Protein AF-A0A817LGN4-F1 (afdb_monomer)

Foldseek 3Di:
DCCLQPVPDQDPAAAEAEDQPDPDAWAEDQRYIYGYPVNCVVQVQVPLVVQLRSVLSSLVFPDCPPVQLNQLLSLLSSAVPVPRCVVRVHDQDQDDPVDDCSPHHSRVVLLVVVCCVQQPCLSSVSSVCRRVVNDDQCSCCVRPVHDTPVVSVVVCNVPVDD

Sequence (162 aa):
MCDRFSPNSCQRSVQSTIDPGYSGVAYTSGRIIVISAKWLRDNPQDTVVITHECMHVVQSYPRYDPSWLVEGIADYARWKYGINNPAVGWWLPNFDSSQHYTDSYRVTARFLAWCEKFYPKIVNQLNAVMRNNLYSANFWKQFASGKSVNQLWTEYSRNPKL

pLDDT: mean 94.33, std 5.12, range [71.94, 98.81]

Radius of gyration: 15.94 Å; Cα contacts (8 Å, |Δi|>4): 246; chains: 1; bounding box: 38×36×38 Å

Solvent-accessible surface area (backbone atoms only — not comparable to full-atom values): 9072 Å² total; per-residue (Å²): 107,41,75,75,62,25,67,91,74,38,69,89,66,76,48,79,44,76,34,79,84,45,87,62,60,64,50,60,57,74,50,38,33,42,34,14,44,57,42,44,69,78,39,74,67,57,67,40,57,54,39,26,38,52,35,49,34,41,52,63,45,85,57,83,67,63,49,27,56,58,38,7,52,17,34,34,42,21,70,74,67,30,88,50,34,74,85,55,74,55,73,65,66,78,91,53,91,90,62,50,70,69,71,14,34,45,56,14,10,41,53,49,54,42,44,31,73,81,34,73,59,47,65,48,50,51,53,46,30,38,41,69,74,64,67,51,78,62,53,35,21,74,69,51,86,66,35,42,63,69,55,49,50,56,49,35,73,76,55,72,72,117

Nearest PDB structures (foldseek):
  4fca-assembly1_A  TM=3.223E-01  e=6.593E-02  Bacillus anthracis str. Ames
  8exr-assembly1_A  TM=3.187E-01  e=9.194E-01  Staphylococcus aureus
  8exq-assembly1_B  TM=3.511E-01  e=2.213E+00  Staphylococcus aureus
  8ext-assembly1_A  TM=3.372E-01  e=2.966E+00  Staphylococcus aureus

Mean predicted aligned error: 3.32 Å

Structure (mmCIF, N/CA/C/O backbone):
data_AF-A0A817LGN4-F1
#
_entry.id   AF-A0A817LGN4-F1
#
loop_
_atom_site.group_PDB
_atom_site.id
_atom_site.type_symbol
_atom_site.label_atom_id
_atom_site.label_alt_id
_atom_site.label_comp_id
_atom_site.label_asym_id
_atom_site.label_entity_id
_atom_site.label_seq_id
_atom_site.pdbx_PDB_ins_code
_atom_site.Cartn_x
_atom_site.Cartn_y
_atom_site.Cartn_z
_atom_site.occupancy
_atom_site.B_iso_or_equiv
_atom_site.auth_seq_id
_atom_site.auth_comp_id
_atom_site.auth_asym_id
_atom_site.auth_atom_id
_atom_site.pdbx_PDB_model_num
ATOM 1 N N . MET A 1 1 ? -4.942 6.900 -10.036 1.00 92.38 1 MET A N 1
ATOM 2 C CA . MET A 1 1 ? -4.291 6.932 -8.701 1.00 92.38 1 MET A CA 1
ATOM 3 C C . MET A 1 1 ? -4.083 8.355 -8.188 1.00 92.38 1 MET A C 1
ATOM 5 O O . MET A 1 1 ? -4.583 8.636 -7.104 1.00 92.38 1 MET A O 1
ATOM 9 N N . CYS A 1 2 ? -3.433 9.250 -8.948 1.00 92.62 2 CYS A N 1
ATOM 10 C CA . CYS A 1 2 ? -3.239 10.657 -8.556 1.00 92.62 2 CYS A CA 1
ATOM 11 C C . CYS A 1 2 ? -4.522 11.337 -8.056 1.00 92.62 2 CYS A C 1
ATOM 13 O O . CYS A 1 2 ? -4.529 11.844 -6.941 1.00 92.62 2 CYS A O 1
ATOM 15 N N . ASP A 1 3 ? -5.624 11.263 -8.808 1.00 93.50 3 ASP A N 1
ATOM 16 C CA . ASP A 1 3 ? -6.867 11.965 -8.441 1.00 93.50 3 ASP A CA 1
ATOM 17 C C . ASP A 1 3 ? -7.462 11.487 -7.104 1.00 93.50 3 ASP A C 1
ATOM 19 O O . ASP A 1 3 ? -8.110 12.250 -6.397 1.00 93.50 3 ASP A O 1
ATOM 23 N N . ARG A 1 4 ? -7.204 10.231 -6.712 1.00 95.31 4 ARG A N 1
ATOM 24 C CA . ARG A 1 4 ? -7.671 9.676 -5.433 1.00 95.31 4 ARG A CA 1
ATOM 25 C C . ARG A 1 4 ? -6.745 10.032 -4.272 1.00 95.31 4 ARG A C 1
ATOM 27 O O . ARG A 1 4 ? -7.220 10.345 -3.183 1.00 95.31 4 ARG A O 1
ATOM 34 N N . PHE A 1 5 ? -5.440 9.866 -4.465 1.00 95.62 5 PHE A N 1
ATOM 35 C CA . PHE A 1 5 ? -4.475 9.859 -3.363 1.00 95.62 5 PHE A CA 1
ATOM 36 C C . PHE A 1 5 ? -3.685 11.156 -3.223 1.00 95.62 5 PHE A C 1
ATOM 38 O O . PHE A 1 5 ? -3.153 11.407 -2.146 1.00 95.62 5 PHE A O 1
ATOM 45 N N . SER A 1 6 ? -3.585 11.959 -4.278 1.00 91.50 6 SER A N 1
ATOM 46 C CA . SER A 1 6 ? -2.828 13.210 -4.269 1.00 91.50 6 SER A CA 1
ATOM 47 C C . SER A 1 6 ? -3.335 14.191 -5.345 1.00 91.50 6 SER A C 1
ATOM 49 O O . SER A 1 6 ? -2.571 14.603 -6.217 1.00 91.50 6 SER A O 1
ATOM 51 N N . PRO A 1 7 ? -4.632 14.564 -5.351 1.00 88.31 7 PRO A N 1
ATOM 52 C CA . PRO A 1 7 ? -5.246 15.283 -6.476 1.00 88.31 7 PRO A CA 1
ATOM 53 C C . PRO A 1 7 ? -4.556 16.610 -6.829 1.00 88.31 7 PRO A C 1
ATOM 55 O O . PRO A 1 7 ? -4.483 16.957 -8.006 1.00 88.31 7 PRO A O 1
ATOM 58 N N . ASN A 1 8 ? -3.999 17.304 -5.829 1.00 86.38 8 ASN A N 1
ATOM 59 C CA . ASN A 1 8 ? -3.439 18.652 -5.979 1.00 86.38 8 ASN A CA 1
ATOM 60 C C . ASN A 1 8 ? -1.903 18.697 -6.035 1.00 86.38 8 ASN A C 1
ATOM 62 O O . ASN A 1 8 ? -1.341 19.763 -6.263 1.00 86.38 8 ASN A O 1
ATOM 66 N N . SER A 1 9 ? -1.211 17.580 -5.792 1.00 84.56 9 SER A N 1
ATOM 67 C CA . SER A 1 9 ? 0.258 17.564 -5.680 1.00 84.56 9 SER A CA 1
ATOM 68 C C . SER A 1 9 ? 0.929 16.333 -6.297 1.00 84.56 9 SER A C 1
ATOM 70 O O . SER A 1 9 ? 2.145 16.183 -6.198 1.00 84.56 9 SER A O 1
ATOM 72 N N . CYS A 1 10 ? 0.171 15.451 -6.959 1.00 88.44 10 CYS A N 1
ATOM 73 C CA . CYS A 1 10 ? 0.741 14.305 -7.665 1.00 88.44 10 CYS A CA 1
ATOM 74 C C . CYS A 1 10 ? 1.632 14.744 -8.833 1.00 88.44 10 CYS A C 1
ATOM 76 O O . CYS A 1 10 ? 1.204 15.523 -9.689 1.00 88.44 10 CYS A O 1
ATOM 78 N N . GLN A 1 11 ? 2.824 14.158 -8.937 1.00 84.38 11 GLN A N 1
ATOM 79 C CA . GLN A 1 11 ? 3.627 14.228 -10.155 1.00 84.38 11 GLN A CA 1
ATOM 80 C C . GLN A 1 11 ? 2.900 13.463 -11.272 1.00 84.38 11 GLN A C 1
ATOM 82 O O . GLN A 1 11 ? 2.644 12.268 -11.145 1.00 84.38 11 GLN A O 1
ATOM 87 N N . ARG A 1 12 ? 2.549 14.150 -12.366 1.00 84.75 12 ARG A N 1
ATOM 88 C CA . ARG A 1 12 ? 1.857 13.538 -13.520 1.00 84.75 12 ARG A CA 1
ATOM 89 C C . ARG A 1 12 ? 2.807 13.068 -14.625 1.00 84.75 12 ARG A C 1
ATOM 91 O O . ARG A 1 12 ? 2.362 12.459 -15.590 1.00 84.75 12 ARG A O 1
ATOM 98 N N . SER A 1 13 ? 4.103 13.324 -14.468 1.00 89.44 13 SER A N 1
ATOM 99 C CA . SER A 1 13 ? 5.162 12.803 -15.330 1.00 89.44 13 SER A CA 1
ATOM 100 C C . SER A 1 13 ? 5.944 11.719 -14.595 1.00 89.44 13 SER A C 1
ATOM 102 O O . SER A 1 13 ? 6.434 11.965 -13.491 1.00 89.44 13 SER A O 1
ATOM 104 N N . VAL A 1 14 ? 6.113 10.567 -15.235 1.00 91.69 14 VAL A N 1
ATOM 105 C CA . VAL A 1 14 ? 6.925 9.452 -14.742 1.00 91.69 14 VAL A CA 1
ATOM 106 C C . VAL A 1 14 ? 7.953 9.115 -15.811 1.00 91.69 14 VAL A C 1
ATOM 108 O O . VAL A 1 14 ? 7.612 9.036 -16.990 1.00 91.69 14 VAL A O 1
ATOM 111 N N . GLN A 1 15 ? 9.202 8.916 -15.402 1.00 93.94 15 GLN A N 1
ATOM 112 C CA . GLN A 1 15 ? 10.231 8.339 -16.258 1.00 93.94 15 GLN A CA 1
ATOM 113 C C . GLN A 1 15 ? 10.440 6.893 -15.828 1.00 93.94 15 GLN A C 1
ATOM 115 O O . GLN A 1 15 ? 10.583 6.627 -14.639 1.00 93.94 15 GLN A O 1
ATOM 120 N N . SER A 1 16 ? 10.466 5.967 -16.782 1.00 91.81 16 SER A N 1
ATOM 121 C CA . SER A 1 16 ? 10.831 4.577 -16.515 1.00 91.81 16 SER A CA 1
ATOM 122 C C . SER A 1 16 ? 12.135 4.235 -17.225 1.00 91.81 16 SER A C 1
ATOM 124 O O . SER A 1 16 ? 12.348 4.643 -18.367 1.00 91.81 16 SER A O 1
ATOM 126 N N . THR A 1 17 ? 13.005 3.506 -16.535 1.00 94.19 17 THR A N 1
ATOM 127 C CA . THR A 1 17 ? 14.291 3.035 -17.050 1.00 94.19 17 THR A CA 1
ATOM 128 C C . THR A 1 17 ? 14.384 1.532 -16.831 1.00 94.19 17 THR A C 1
ATOM 130 O O . THR A 1 17 ? 14.108 1.043 -15.737 1.00 94.19 17 THR A O 1
ATOM 133 N N . ILE A 1 18 ? 14.795 0.797 -17.863 1.00 93.88 18 ILE A N 1
ATOM 134 C CA . ILE A 1 18 ? 15.137 -0.622 -17.744 1.00 93.88 18 ILE A CA 1
ATOM 135 C C . ILE A 1 18 ? 16.639 -0.710 -17.485 1.00 93.88 18 ILE A C 1
ATOM 137 O O . ILE A 1 18 ? 17.433 -0.307 -18.334 1.00 93.88 18 ILE A O 1
ATOM 141 N N . ASP A 1 19 ? 17.020 -1.222 -16.319 1.00 95.19 19 ASP A N 1
ATOM 142 C CA . ASP A 1 19 ? 18.416 -1.317 -15.895 1.00 95.19 19 ASP A CA 1
ATOM 143 C C . ASP A 1 19 ? 18.911 -2.775 -15.995 1.00 95.19 19 ASP A C 1
ATOM 145 O O . ASP A 1 19 ? 18.367 -3.663 -15.325 1.00 95.19 19 ASP A O 1
ATOM 149 N N . PRO A 1 20 ? 19.919 -3.067 -16.841 1.00 94.69 20 PRO A N 1
ATOM 150 C CA . PRO A 1 20 ? 20.494 -4.403 -16.962 1.00 94.69 20 PRO A CA 1
ATOM 151 C C . PRO A 1 20 ? 21.384 -4.814 -15.781 1.00 94.69 20 PRO A C 1
ATOM 153 O O . PRO A 1 20 ? 21.601 -6.013 -15.603 1.00 94.69 20 PRO A O 1
ATOM 156 N N . GLY A 1 21 ? 21.898 -3.861 -14.997 1.00 95.00 21 GLY A N 1
ATOM 157 C CA . GLY A 1 21 ? 22.748 -4.097 -13.829 1.00 95.00 21 GLY A CA 1
ATOM 158 C C . GLY A 1 21 ? 21.979 -4.226 -12.511 1.00 95.00 21 GLY A C 1
ATOM 159 O O . GLY A 1 21 ? 22.540 -4.699 -11.523 1.00 95.00 21 GLY A O 1
ATOM 160 N N . TYR A 1 22 ? 20.698 -3.847 -12.481 1.00 94.69 22 TYR A N 1
ATOM 161 C CA . TYR A 1 22 ? 19.873 -3.943 -11.278 1.00 94.69 22 TYR A CA 1
ATOM 162 C C . TYR A 1 22 ? 19.386 -5.378 -11.015 1.00 94.69 22 TYR A C 1
ATOM 164 O O . TYR A 1 22 ? 18.740 -6.009 -11.858 1.00 94.69 22 TYR A O 1
ATOM 172 N N . SER A 1 23 ? 19.674 -5.889 -9.815 1.00 92.00 23 SER A N 1
ATOM 173 C CA . SER A 1 23 ? 19.395 -7.273 -9.403 1.00 92.00 23 SER A CA 1
ATOM 174 C C . SER A 1 23 ? 18.081 -7.470 -8.638 1.00 92.00 23 SER A C 1
ATOM 176 O O . SER A 1 23 ? 17.698 -8.614 -8.398 1.00 92.00 23 SER A O 1
ATOM 178 N N . GLY A 1 24 ? 17.397 -6.387 -8.252 1.00 91.81 24 GLY A N 1
ATOM 179 C CA . GLY A 1 24 ? 16.070 -6.449 -7.636 1.00 91.81 24 GLY A CA 1
ATOM 180 C C . GLY A 1 24 ? 14.948 -6.616 -8.664 1.00 91.81 24 GLY A C 1
ATOM 181 O O . GLY A 1 24 ? 15.176 -7.017 -9.803 1.00 91.81 24 GLY A O 1
ATOM 182 N N . VAL A 1 25 ? 13.720 -6.288 -8.261 1.00 92.94 25 VAL A N 1
ATOM 183 C CA . VAL A 1 25 ? 12.545 -6.333 -9.146 1.00 92.94 25 VAL A CA 1
ATOM 184 C C . VAL A 1 25 ? 12.375 -4.986 -9.851 1.00 92.94 25 VAL A C 1
ATOM 186 O O . VAL A 1 25 ? 12.584 -4.862 -11.060 1.00 92.94 25 VAL A O 1
ATOM 189 N N . ALA A 1 26 ? 12.039 -3.966 -9.068 1.00 94.94 26 ALA A N 1
ATOM 190 C CA . ALA A 1 26 ? 11.943 -2.574 -9.464 1.00 94.94 26 ALA A CA 1
ATOM 191 C C . ALA A 1 26 ? 12.115 -1.690 -8.218 1.00 94.94 26 ALA A C 1
ATOM 193 O O . ALA A 1 26 ? 12.084 -2.194 -7.094 1.00 94.94 26 ALA A O 1
ATOM 194 N N . TYR A 1 27 ? 12.346 -0.396 -8.422 1.00 95.19 27 TYR A N 1
ATOM 195 C CA . TYR A 1 27 ? 12.265 0.604 -7.363 1.00 95.19 27 TYR A CA 1
ATOM 196 C C . TYR A 1 27 ? 11.898 1.976 -7.926 1.00 95.19 27 TYR A C 1
ATOM 198 O O . TYR A 1 27 ? 12.100 2.265 -9.110 1.00 95.19 27 TYR A O 1
ATOM 206 N N . THR A 1 28 ? 11.436 2.856 -7.042 1.00 96.00 28 THR A N 1
ATOM 207 C CA . THR A 1 28 ? 11.095 4.240 -7.369 1.00 96.00 28 THR A CA 1
ATOM 208 C C . THR A 1 28 ? 11.981 5.218 -6.609 1.00 96.00 28 THR A C 1
ATOM 210 O O . THR A 1 28 ? 12.144 5.123 -5.395 1.00 96.00 28 THR A O 1
ATOM 213 N N . SER A 1 29 ? 12.516 6.212 -7.318 1.00 92.62 29 SER A N 1
ATOM 214 C CA . SER A 1 29 ? 13.204 7.363 -6.735 1.00 92.62 29 SER A CA 1
ATOM 215 C C . SER A 1 29 ? 12.664 8.657 -7.338 1.00 92.62 29 SER A C 1
ATOM 217 O O . SER A 1 29 ? 12.845 8.954 -8.523 1.00 92.62 29 SER A O 1
ATOM 219 N N . GLY A 1 30 ? 11.937 9.428 -6.525 1.00 91.81 30 GLY A N 1
ATOM 220 C CA . GLY A 1 30 ? 11.212 10.607 -6.989 1.00 91.81 30 GLY A CA 1
ATOM 221 C C . GLY A 1 30 ? 10.193 10.243 -8.072 1.00 91.81 30 GLY A C 1
ATOM 222 O O . GLY A 1 30 ? 9.196 9.586 -7.796 1.00 91.81 30 GLY A O 1
ATOM 223 N N . ARG A 1 31 ? 10.446 10.679 -9.312 1.00 93.19 31 ARG A N 1
ATOM 224 C CA . ARG A 1 31 ? 9.604 10.375 -10.486 1.00 93.19 31 ARG A CA 1
ATOM 225 C C . ARG A 1 31 ? 10.171 9.282 -11.397 1.00 93.19 31 ARG A C 1
ATOM 227 O O . ARG A 1 31 ? 9.605 9.031 -12.461 1.00 93.19 31 ARG A O 1
ATOM 234 N N . ILE A 1 32 ? 11.326 8.725 -11.037 1.00 95.00 32 ILE A N 1
ATOM 235 C CA . ILE A 1 32 ? 12.049 7.738 -11.836 1.00 95.00 32 ILE A CA 1
ATOM 236 C C . ILE A 1 32 ? 11.727 6.358 -11.280 1.00 95.00 32 ILE A C 1
ATOM 238 O O . ILE A 1 32 ? 11.988 6.085 -10.111 1.00 95.00 32 ILE A O 1
ATOM 242 N N . ILE A 1 33 ? 11.183 5.501 -12.133 1.00 95.81 33 ILE A N 1
ATOM 243 C CA . ILE A 1 33 ? 10.979 4.082 -11.871 1.00 95.81 33 ILE A CA 1
ATOM 244 C C . ILE A 1 33 ? 12.095 3.324 -12.580 1.00 95.81 33 ILE A C 1
ATOM 246 O O . ILE A 1 33 ? 12.284 3.478 -13.787 1.00 95.81 33 ILE A O 1
ATOM 250 N N . VAL A 1 34 ? 12.824 2.496 -11.848 1.00 96.00 34 VAL A N 1
ATOM 251 C CA . VAL A 1 34 ? 13.843 1.609 -12.406 1.00 96.00 34 VAL A CA 1
ATOM 252 C C . VAL A 1 34 ? 13.331 0.182 -12.328 1.00 96.00 34 VAL A C 1
ATOM 254 O O . VAL A 1 34 ? 12.897 -0.260 -11.271 1.00 96.00 34 VAL A O 1
ATOM 257 N N . ILE A 1 35 ? 13.365 -0.535 -13.449 1.00 94.62 35 ILE A N 1
ATOM 258 C CA . ILE A 1 35 ? 12.894 -1.918 -13.562 1.00 94.62 35 ILE A CA 1
ATOM 259 C C . ILE A 1 35 ? 14.069 -2.797 -13.979 1.00 94.62 35 ILE A C 1
ATOM 261 O O . ILE A 1 35 ? 14.807 -2.455 -14.905 1.00 94.62 35 ILE A O 1
ATOM 265 N N . SER A 1 36 ? 14.242 -3.946 -13.325 1.00 95.06 36 SER A N 1
ATOM 266 C CA . SER A 1 36 ? 15.299 -4.887 -13.692 1.00 95.06 36 SER A CA 1
ATOM 267 C C . SER A 1 36 ? 15.033 -5.513 -15.059 1.00 95.06 36 SER A C 1
ATOM 269 O O . SER A 1 36 ? 14.003 -6.157 -15.284 1.00 95.06 36 SER A O 1
ATOM 271 N N . ALA A 1 37 ? 16.013 -5.417 -15.961 1.00 93.81 37 ALA A N 1
ATOM 272 C CA . ALA A 1 37 ? 15.960 -6.137 -17.231 1.00 93.81 37 ALA A CA 1
ATOM 273 C C . ALA A 1 37 ? 15.928 -7.659 -17.018 1.00 93.81 37 ALA A C 1
ATOM 275 O O . ALA A 1 37 ? 15.332 -8.383 -17.814 1.00 93.81 37 ALA A O 1
ATOM 276 N N . LYS A 1 38 ? 16.580 -8.154 -15.954 1.00 93.50 38 LYS A N 1
ATOM 277 C CA . LYS A 1 38 ? 16.559 -9.575 -15.593 1.00 93.50 38 LYS A CA 1
ATOM 278 C C . LYS A 1 38 ? 15.158 -10.003 -15.165 1.00 93.50 38 LYS A C 1
ATOM 280 O O . LYS A 1 38 ? 14.663 -10.986 -15.704 1.00 93.50 38 LYS A O 1
ATOM 285 N N . TRP A 1 39 ? 14.507 -9.244 -14.280 1.00 92.38 3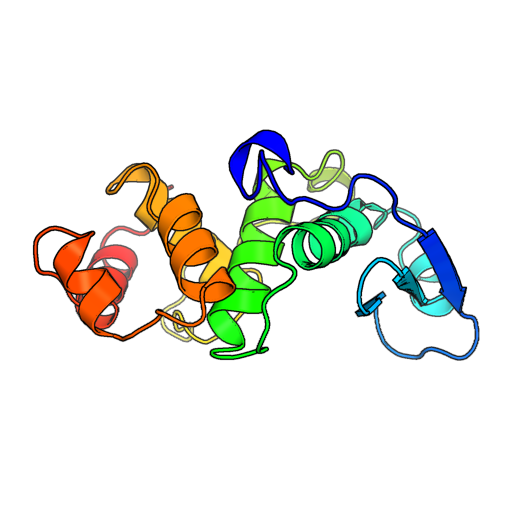9 TRP A N 1
ATOM 286 C CA . TRP A 1 39 ? 13.144 -9.560 -13.845 1.00 92.38 39 TRP A CA 1
ATOM 287 C C . TRP A 1 39 ? 12.167 -9.630 -15.016 1.00 92.38 39 TRP A C 1
ATOM 289 O O . TRP A 1 39 ? 11.415 -10.592 -15.109 1.00 92.38 39 TRP A O 1
ATOM 299 N N . LEU A 1 40 ? 12.212 -8.656 -15.934 1.00 90.81 40 LEU A N 1
ATOM 300 C CA . LEU A 1 40 ? 11.327 -8.632 -17.103 1.00 90.81 40 LEU A CA 1
ATOM 301 C C . LEU A 1 40 ? 11.558 -9.813 -18.052 1.00 90.81 40 LEU A C 1
ATOM 303 O O . LEU A 1 40 ? 10.602 -10.307 -18.640 1.00 90.81 40 LEU A O 1
ATOM 307 N N . ARG A 1 41 ? 12.802 -10.287 -18.207 1.00 91.62 41 ARG A N 1
ATOM 308 C CA . ARG A 1 41 ? 13.079 -11.498 -18.998 1.00 91.62 41 ARG A CA 1
ATOM 309 C C . ARG A 1 41 ? 12.515 -12.751 -18.337 1.00 91.62 41 ARG A C 1
ATOM 311 O O . ARG A 1 41 ? 11.951 -13.590 -19.030 1.00 91.62 41 ARG A O 1
ATOM 318 N N . ASP A 1 42 ? 12.660 -12.853 -17.019 1.00 91.31 42 ASP A N 1
ATOM 319 C CA . ASP A 1 42 ? 12.217 -14.016 -16.248 1.00 91.31 42 ASP A CA 1
ATOM 320 C C . ASP A 1 42 ? 10.685 -14.002 -16.024 1.00 91.31 42 ASP A C 1
ATOM 322 O O . ASP A 1 42 ? 10.067 -15.053 -15.876 1.00 91.31 42 ASP A O 1
ATOM 326 N N . ASN A 1 43 ? 10.057 -12.818 -16.049 1.00 88.50 43 ASN A N 1
ATOM 327 C CA . ASN A 1 43 ? 8.633 -12.583 -15.784 1.00 88.50 43 ASN A CA 1
ATOM 328 C C . ASN A 1 43 ? 8.011 -11.641 -16.841 1.00 88.50 43 ASN A C 1
ATOM 330 O O . ASN A 1 43 ? 7.533 -10.555 -16.502 1.00 88.50 43 ASN A O 1
ATOM 334 N N . PRO A 1 44 ? 7.964 -12.028 -18.129 1.00 85.62 44 PRO A N 1
ATOM 335 C CA . PRO A 1 44 ? 7.597 -11.133 -19.236 1.00 85.62 44 PRO A CA 1
ATOM 336 C C . PRO A 1 44 ? 6.166 -10.584 -19.172 1.00 85.62 44 PRO A C 1
ATOM 338 O O . PRO A 1 44 ? 5.848 -9.601 -19.837 1.00 85.62 44 PRO A O 1
ATOM 341 N N . GLN A 1 45 ? 5.298 -11.208 -18.376 1.00 80.75 45 GLN A N 1
ATOM 342 C CA . GLN A 1 45 ? 3.919 -10.770 -18.174 1.00 80.75 45 GLN A CA 1
ATOM 343 C C . GLN A 1 45 ? 3.754 -9.841 -16.960 1.00 80.75 45 GLN A C 1
ATOM 345 O O . GLN A 1 45 ? 2.721 -9.176 -16.860 1.00 80.75 45 GLN A O 1
ATOM 350 N N . ASP A 1 46 ? 4.749 -9.754 -16.059 1.00 79.94 46 ASP A N 1
ATOM 351 C CA . ASP A 1 46 ? 4.706 -8.963 -14.815 1.00 79.94 46 ASP A CA 1
ATOM 352 C C . ASP A 1 46 ? 4.932 -7.465 -15.053 1.00 79.94 46 ASP A C 1
ATOM 354 O O . ASP A 1 46 ? 5.750 -6.795 -14.428 1.00 79.94 46 ASP A O 1
ATOM 358 N N . THR A 1 47 ? 4.146 -6.914 -15.970 1.00 71.94 47 THR A N 1
ATOM 359 C CA . THR A 1 47 ? 4.082 -5.482 -16.258 1.00 71.94 47 THR A CA 1
ATOM 360 C C . THR A 1 47 ? 3.373 -4.708 -15.147 1.00 71.94 47 THR A C 1
ATOM 362 O O . THR A 1 47 ? 3.515 -3.493 -15.051 1.00 71.94 47 THR A O 1
ATOM 365 N N . VAL A 1 48 ? 2.640 -5.393 -14.260 1.00 72.88 48 VAL A N 1
ATOM 366 C CA . VAL A 1 48 ? 1.889 -4.776 -13.155 1.00 72.88 48 VAL A CA 1
ATOM 367 C C . VAL A 1 48 ? 2.764 -4.348 -11.980 1.00 72.88 48 VAL A C 1
ATOM 369 O O . VAL A 1 48 ? 2.290 -3.561 -11.157 1.00 72.88 48 VAL A O 1
ATOM 372 N N . VAL A 1 49 ? 4.039 -4.757 -11.924 1.00 84.19 49 VAL A N 1
ATOM 373 C CA . VAL A 1 49 ? 4.998 -4.182 -10.966 1.00 84.19 49 VAL A CA 1
ATOM 374 C C . VAL A 1 49 ? 5.084 -2.661 -11.102 1.00 84.19 49 VAL A C 1
ATOM 376 O O . VAL A 1 49 ? 5.149 -1.957 -10.100 1.00 84.19 49 VAL A O 1
ATOM 379 N N . ILE A 1 50 ? 4.911 -2.120 -12.315 1.00 89.19 50 ILE A N 1
ATOM 380 C CA . ILE A 1 50 ? 4.898 -0.669 -12.525 1.00 89.19 50 ILE A CA 1
ATOM 381 C C . ILE A 1 50 ? 3.746 0.023 -11.785 1.00 89.19 50 ILE A C 1
ATOM 383 O O . ILE A 1 50 ? 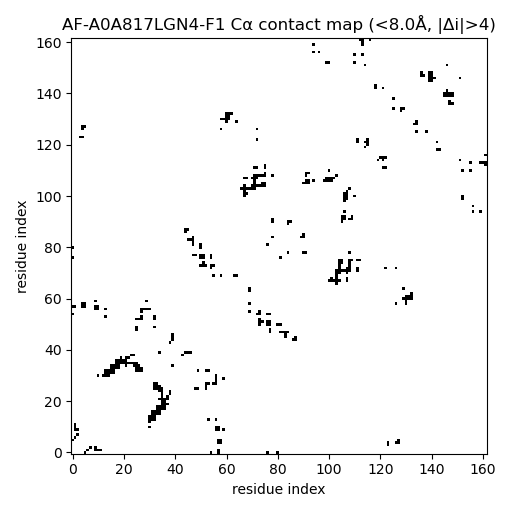3.856 1.194 -11.453 1.00 89.19 50 ILE A O 1
ATOM 387 N N . THR A 1 51 ? 2.644 -0.679 -11.488 1.00 93.19 51 THR A N 1
ATOM 388 C CA . THR A 1 51 ? 1.518 -0.092 -10.740 1.00 93.19 51 THR A CA 1
ATOM 389 C C . THR A 1 51 ? 1.904 0.163 -9.285 1.00 93.19 51 THR A C 1
ATOM 391 O O . THR A 1 51 ? 1.527 1.196 -8.732 1.00 93.19 51 THR A O 1
ATOM 394 N N . HIS A 1 52 ? 2.673 -0.754 -8.689 1.00 95.50 52 HIS A N 1
ATOM 395 C CA . HIS A 1 52 ? 3.250 -0.589 -7.355 1.00 95.50 52 HIS A CA 1
ATOM 396 C C . HIS A 1 52 ? 4.203 0.615 -7.345 1.00 95.50 52 HIS A C 1
ATOM 398 O O . HIS A 1 52 ? 4.005 1.561 -6.586 1.00 95.50 52 HIS A O 1
ATOM 404 N N . GLU A 1 53 ? 5.144 0.652 -8.288 1.00 95.94 53 GLU A N 1
ATOM 405 C CA . GLU A 1 53 ? 6.121 1.739 -8.405 1.00 95.94 53 GLU A CA 1
ATOM 406 C C . GLU A 1 53 ? 5.471 3.105 -8.692 1.00 95.94 53 GLU A C 1
ATOM 408 O O . GLU A 1 53 ? 5.780 4.120 -8.068 1.00 95.94 53 GLU A O 1
ATOM 413 N N . CYS A 1 54 ? 4.464 3.154 -9.567 1.00 95.25 54 CYS A N 1
ATOM 414 C CA . CYS A 1 54 ? 3.675 4.364 -9.785 1.00 95.25 54 CYS A CA 1
ATOM 415 C C . CYS A 1 54 ? 2.984 4.841 -8.503 1.00 95.25 54 CYS A C 1
ATOM 417 O O . CYS A 1 54 ? 2.818 6.050 -8.323 1.00 95.25 54 CYS A O 1
ATOM 419 N N . MET A 1 55 ? 2.577 3.937 -7.604 1.00 96.69 55 MET A N 1
ATOM 420 C CA . MET A 1 55 ? 2.026 4.359 -6.322 1.00 96.69 55 MET A CA 1
ATOM 421 C C . MET A 1 55 ? 3.090 5.040 -5.459 1.00 96.69 55 MET A C 1
ATOM 423 O O . MET A 1 55 ? 2.757 6.045 -4.840 1.00 96.69 55 MET A O 1
ATOM 427 N N . HIS A 1 56 ? 4.355 4.614 -5.467 1.00 97.19 56 HIS A N 1
ATOM 428 C CA . HIS A 1 56 ? 5.421 5.349 -4.771 1.00 97.19 56 HIS A CA 1
ATOM 429 C C . HIS A 1 56 ? 5.615 6.772 -5.310 1.00 97.19 56 HIS A C 1
ATOM 431 O O . HIS A 1 56 ? 5.772 7.707 -4.519 1.00 97.19 56 HIS A O 1
ATOM 437 N N . VAL A 1 57 ? 5.489 6.980 -6.627 1.00 96.25 57 VAL A N 1
ATOM 438 C CA . VAL A 1 57 ? 5.485 8.337 -7.211 1.00 96.25 57 VAL A CA 1
ATOM 439 C C . VAL A 1 57 ? 4.313 9.168 -6.669 1.00 96.25 57 VAL A C 1
ATOM 441 O O . VAL A 1 57 ? 4.471 10.341 -6.332 1.00 96.25 57 VAL A O 1
ATOM 444 N N . VAL A 1 58 ? 3.125 8.566 -6.543 1.00 96.31 58 VAL A N 1
ATOM 445 C CA . VAL A 1 58 ? 1.932 9.226 -5.981 1.00 96.31 58 VAL A CA 1
ATOM 446 C C . VAL A 1 58 ? 2.095 9.510 -4.486 1.00 96.31 58 VAL A C 1
ATOM 448 O O . VAL A 1 58 ? 1.646 10.552 -3.999 1.00 96.31 58 VAL A O 1
ATOM 451 N N . GLN A 1 59 ? 2.694 8.582 -3.738 1.00 96.31 59 GLN A N 1
ATOM 452 C CA . GLN A 1 59 ? 2.974 8.729 -2.315 1.00 96.31 59 GLN A CA 1
ATOM 453 C C . GLN A 1 59 ? 3.864 9.949 -2.100 1.00 96.31 59 GLN A C 1
ATOM 455 O O . GLN A 1 59 ? 3.447 10.866 -1.388 1.00 96.31 59 GLN A O 1
ATOM 460 N N . SER A 1 60 ? 5.024 9.996 -2.771 1.00 94.75 60 SER A N 1
ATOM 461 C CA . SER A 1 60 ? 6.022 11.067 -2.637 1.00 94.75 60 SER A CA 1
ATOM 462 C C . SER A 1 60 ? 6.242 11.456 -1.168 1.00 94.75 60 SER A C 1
ATOM 464 O O . SER A 1 60 ? 6.295 12.640 -0.822 1.00 94.75 60 SER A O 1
ATOM 466 N N . TYR A 1 61 ? 6.269 10.456 -0.282 1.00 95.81 61 TYR A N 1
ATOM 467 C CA . TYR A 1 61 ? 6.374 10.691 1.150 1.00 95.81 61 TYR A CA 1
ATOM 468 C C . TYR A 1 61 ? 7.747 11.283 1.488 1.00 95.81 61 TYR A C 1
ATOM 470 O O . TYR A 1 61 ? 8.748 10.882 0.894 1.00 95.81 61 TYR A O 1
ATOM 478 N N . PRO A 1 62 ? 7.825 12.197 2.470 1.00 95.00 62 PRO A N 1
ATOM 479 C CA . PRO A 1 62 ? 9.097 12.775 2.898 1.00 95.00 62 PRO A C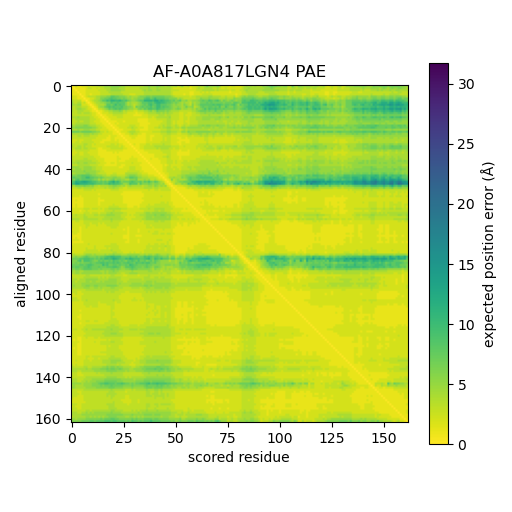A 1
ATOM 480 C C . PRO A 1 62 ? 9.986 11.756 3.621 1.00 95.00 62 PRO A C 1
ATOM 482 O O . PRO A 1 62 ? 11.183 11.987 3.779 1.00 95.00 62 PRO A O 1
ATOM 485 N N . ARG A 1 63 ? 9.401 10.651 4.103 1.00 94.94 63 ARG A N 1
ATOM 486 C CA . ARG A 1 63 ? 10.085 9.574 4.817 1.00 94.94 63 ARG A CA 1
ATOM 487 C C . ARG A 1 63 ? 9.509 8.226 4.422 1.00 94.94 63 ARG A C 1
ATOM 489 O O . ARG A 1 63 ? 8.307 8.093 4.196 1.00 94.94 63 ARG A O 1
ATOM 496 N N . TYR A 1 64 ? 10.377 7.226 4.413 1.00 95.19 64 TYR A N 1
ATOM 497 C CA . TYR A 1 64 ? 10.014 5.830 4.220 1.00 95.19 64 TYR A CA 1
ATOM 498 C C . TYR A 1 64 ? 9.733 5.170 5.584 1.00 95.19 64 TYR A C 1
ATOM 500 O O . TYR A 1 64 ? 10.432 4.256 6.009 1.00 95.19 64 TYR A O 1
ATOM 508 N N . ASP A 1 65 ? 8.766 5.713 6.332 1.00 95.31 65 ASP A N 1
ATOM 509 C CA . ASP A 1 65 ? 8.499 5.305 7.717 1.00 95.31 65 ASP A CA 1
ATOM 510 C C . ASP A 1 65 ? 7.012 5.478 8.105 1.00 95.31 65 ASP A C 1
ATOM 512 O O . ASP A 1 65 ? 6.466 6.568 7.917 1.00 95.31 65 ASP A O 1
ATOM 516 N N . PRO A 1 66 ? 6.349 4.435 8.646 1.00 97.62 66 PRO A N 1
ATOM 517 C CA . PRO A 1 66 ? 6.836 3.060 8.720 1.00 97.62 66 PRO A CA 1
ATOM 518 C C . PRO A 1 66 ? 6.763 2.362 7.360 1.00 97.62 66 PRO A C 1
ATOM 520 O O . PRO A 1 66 ? 5.745 2.427 6.666 1.00 97.62 66 PRO A O 1
ATOM 523 N N . SER A 1 67 ? 7.834 1.650 7.004 1.00 98.06 67 SER A N 1
ATOM 524 C CA . SER A 1 67 ? 7.995 0.970 5.708 1.00 98.06 67 SER A CA 1
ATOM 525 C C . SER A 1 67 ? 6.822 0.055 5.355 1.00 98.06 67 SER A C 1
ATOM 527 O O . SER A 1 67 ? 6.357 0.062 4.219 1.00 98.06 67 SER A O 1
ATOM 529 N N . TRP A 1 68 ? 6.262 -0.654 6.339 1.00 98.56 68 TRP A N 1
ATOM 530 C CA . TRP A 1 68 ? 5.139 -1.563 6.108 1.00 98.56 68 TRP A CA 1
ATOM 531 C C . TRP A 1 68 ? 3.892 -0.866 5.558 1.00 98.56 68 TRP A C 1
ATOM 533 O O . TRP A 1 68 ? 3.181 -1.449 4.741 1.00 98.56 68 TRP A O 1
ATOM 543 N N . LEU A 1 69 ? 3.637 0.391 5.941 1.00 98.50 69 LEU A N 1
ATOM 544 C CA . LEU A 1 69 ? 2.551 1.179 5.355 1.00 98.50 69 LEU A CA 1
ATOM 545 C C . LEU A 1 69 ? 2.910 1.707 3.975 1.00 98.50 69 LEU A C 1
ATOM 547 O O . LEU A 1 69 ? 2.033 1.768 3.115 1.00 98.50 69 LEU A O 1
ATOM 551 N N . VAL A 1 70 ? 4.168 2.095 3.762 1.00 98.56 70 VAL A N 1
ATOM 552 C CA . VAL A 1 70 ? 4.631 2.568 2.454 1.00 98.56 70 VAL A CA 1
ATOM 553 C C . VAL A 1 70 ? 4.412 1.474 1.407 1.00 98.56 70 VAL A C 1
ATOM 555 O O . VAL A 1 70 ? 3.677 1.689 0.441 1.00 98.56 70 VAL A O 1
ATOM 558 N N . GLU A 1 71 ? 4.917 0.274 1.680 1.00 98.50 71 GLU A N 1
ATOM 559 C CA . GLU A 1 71 ? 4.783 -0.895 0.808 1.00 98.50 71 GLU A CA 1
ATOM 560 C C . GLU A 1 71 ? 3.353 -1.433 0.753 1.00 98.50 71 GLU A C 1
ATOM 562 O O . GLU A 1 71 ? 2.827 -1.743 -0.315 1.00 98.50 71 GLU A O 1
ATOM 567 N N . GLY A 1 72 ? 2.672 -1.506 1.897 1.00 98.69 72 GLY A N 1
ATOM 568 C CA . GLY A 1 72 ? 1.303 -2.006 1.959 1.00 98.69 72 GLY A CA 1
ATOM 569 C C . GLY A 1 72 ? 0.313 -1.152 1.167 1.00 98.69 72 GLY A C 1
ATOM 570 O O . GLY A 1 72 ? -0.585 -1.686 0.517 1.00 98.69 72 GLY A O 1
ATOM 571 N N . ILE A 1 73 ? 0.471 0.177 1.181 1.00 98.69 73 ILE A N 1
ATOM 572 C CA . ILE A 1 73 ? -0.352 1.081 0.363 1.00 98.69 73 ILE A CA 1
ATOM 573 C C . ILE A 1 73 ? -0.010 0.921 -1.127 1.00 98.69 73 ILE A C 1
ATOM 575 O O . ILE A 1 73 ? -0.923 0.968 -1.957 1.00 98.69 73 ILE A O 1
ATOM 579 N N . ALA A 1 74 ? 1.266 0.713 -1.474 1.00 98.12 74 ALA A N 1
ATOM 580 C CA . ALA A 1 74 ? 1.693 0.464 -2.850 1.00 98.12 74 ALA A CA 1
ATOM 581 C C . ALA A 1 74 ? 1.083 -0.832 -3.413 1.00 98.12 74 ALA A C 1
ATOM 583 O O . ALA A 1 74 ? 0.462 -0.814 -4.479 1.00 98.12 74 ALA A O 1
ATOM 584 N N . ASP A 1 75 ? 1.108 -1.923 -2.648 1.00 97.81 75 ASP A N 1
ATOM 585 C CA . ASP A 1 75 ? 0.472 -3.181 -3.049 1.00 97.81 75 ASP A CA 1
ATOM 586 C C . ASP A 1 75 ? -1.061 -3.136 -2.995 1.00 97.81 75 ASP A C 1
ATOM 588 O O . ASP A 1 75 ? -1.722 -3.771 -3.819 1.00 97.81 75 ASP A O 1
ATOM 592 N N . TYR A 1 76 ? -1.665 -2.338 -2.107 1.00 98.12 76 TYR A N 1
ATOM 593 C CA . TYR A 1 76 ? -3.108 -2.076 -2.162 1.00 98.12 76 TYR A CA 1
ATOM 594 C C . TYR A 1 76 ? -3.483 -1.392 -3.485 1.00 98.12 76 TYR A C 1
ATOM 596 O O . TYR A 1 76 ? -4.500 -1.726 -4.102 1.00 98.12 76 TYR A O 1
ATOM 604 N N . ALA A 1 77 ? -2.661 -0.447 -3.951 1.00 96.69 77 ALA A N 1
ATOM 605 C CA . 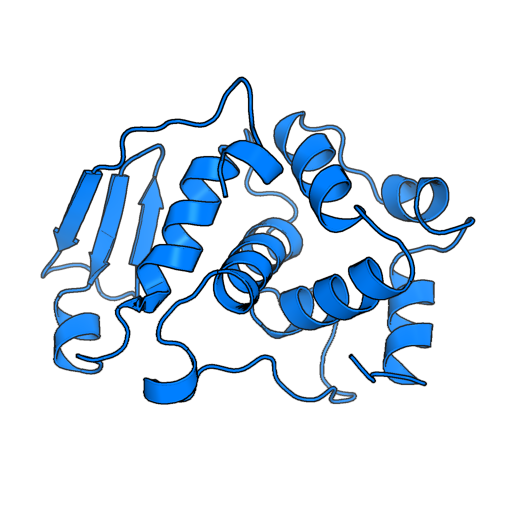ALA A 1 77 ? -2.861 0.200 -5.240 1.00 96.69 77 ALA A CA 1
ATOM 606 C C . ALA A 1 77 ? -2.650 -0.775 -6.408 1.00 96.69 77 ALA A C 1
ATOM 608 O O . ALA A 1 77 ? -3.484 -0.795 -7.313 1.00 96.69 77 ALA A O 1
ATOM 609 N N . ARG A 1 78 ? -1.620 -1.634 -6.362 1.00 95.00 78 ARG A N 1
ATOM 610 C CA . ARG A 1 78 ? -1.431 -2.718 -7.342 1.00 95.00 78 ARG A CA 1
ATOM 611 C C . ARG A 1 78 ? -2.640 -3.645 -7.395 1.00 95.00 78 ARG A C 1
ATOM 613 O O . ARG A 1 78 ? -3.137 -3.914 -8.483 1.00 95.00 78 ARG A O 1
ATOM 620 N N . TRP A 1 79 ? -3.171 -4.074 -6.251 1.00 95.19 79 TRP A N 1
ATOM 621 C CA . TRP A 1 79 ? -4.378 -4.901 -6.199 1.00 95.19 79 TRP A CA 1
ATOM 622 C C . TRP A 1 79 ? -5.592 -4.212 -6.831 1.00 95.19 79 TRP A C 1
ATOM 624 O O . TRP A 1 79 ? -6.324 -4.839 -7.592 1.00 95.19 79 TRP A O 1
ATOM 634 N N . LYS A 1 80 ? -5.793 -2.921 -6.546 1.00 94.44 80 LYS A N 1
ATOM 635 C CA . LYS A 1 80 ? -6.987 -2.184 -6.978 1.00 94.44 80 LYS A CA 1
ATOM 636 C C . LYS A 1 80 ? -6.934 -1.662 -8.416 1.00 94.44 80 LYS A C 1
ATOM 638 O O . LYS A 1 80 ? -7.984 -1.513 -9.034 1.00 94.44 80 LYS A O 1
ATOM 643 N N . TYR A 1 81 ? -5.749 -1.321 -8.918 1.00 93.00 81 TYR A N 1
ATOM 644 C CA . TYR A 1 81 ? -5.566 -0.645 -10.210 1.00 93.00 81 TYR A CA 1
ATOM 645 C C . TYR A 1 81 ? -4.705 -1.435 -11.203 1.00 93.00 81 TYR A C 1
ATOM 647 O O . TYR A 1 81 ? -4.583 -1.018 -12.352 1.00 93.00 81 TYR A O 1
ATOM 655 N N . GLY A 1 82 ? -4.109 -2.556 -10.789 1.00 89.12 82 GLY A N 1
ATOM 656 C CA . GLY A 1 82 ? -3.306 -3.408 -11.661 1.00 89.12 82 GLY A CA 1
ATOM 657 C C . GLY A 1 82 ? -4.174 -4.099 -12.711 1.00 89.12 82 GLY A C 1
ATOM 658 O O . GLY A 1 82 ? -5.044 -4.901 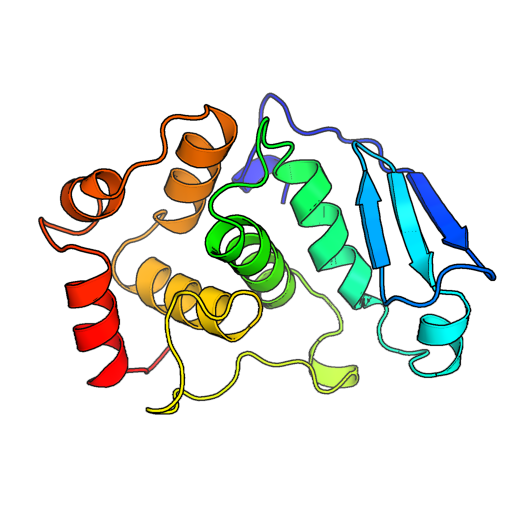-12.382 1.00 89.12 82 GLY A O 1
ATOM 659 N N . ILE A 1 83 ? -3.914 -3.801 -13.983 1.00 82.19 83 ILE A N 1
ATOM 660 C CA . ILE A 1 83 ? -4.735 -4.243 -15.122 1.00 82.19 83 ILE A CA 1
ATOM 661 C C . ILE A 1 83 ? -4.525 -5.711 -15.524 1.00 82.19 83 ILE A C 1
ATOM 663 O O . ILE A 1 83 ? -5.383 -6.277 -16.190 1.00 82.19 83 ILE A O 1
ATOM 667 N N . ASN A 1 84 ? -3.410 -6.331 -15.119 1.00 80.38 84 ASN A N 1
ATOM 668 C CA . ASN A 1 84 ? -3.016 -7.679 -15.552 1.00 80.38 84 ASN A CA 1
ATOM 669 C C . ASN A 1 84 ? -2.672 -8.632 -14.388 1.00 80.38 84 ASN A C 1
ATOM 671 O O . ASN A 1 84 ? -1.981 -9.625 -14.587 1.00 80.38 84 ASN A O 1
ATOM 675 N N . ASN A 1 85 ? -3.128 -8.341 -13.161 1.00 81.44 85 ASN A N 1
ATOM 676 C CA . ASN A 1 85 ? -2.801 -9.150 -11.975 1.00 81.44 85 ASN A CA 1
ATOM 677 C C . ASN A 1 85 ? -3.143 -10.652 -12.132 1.00 81.44 85 ASN A C 1
ATOM 679 O O . ASN A 1 85 ? -2.304 -11.479 -11.770 1.00 81.44 85 ASN A O 1
ATOM 683 N N . PRO A 1 86 ? -4.308 -11.045 -12.698 1.00 81.94 86 PRO A N 1
ATOM 684 C CA . PRO A 1 86 ? -4.638 -12.461 -12.867 1.00 81.94 86 PRO A CA 1
ATOM 685 C C . PRO A 1 86 ? -3.697 -13.202 -13.822 1.00 81.94 86 PRO A C 1
ATOM 687 O O . PRO A 1 86 ? -3.331 -14.340 -13.543 1.00 81.94 86 PRO A O 1
ATOM 690 N N . ALA A 1 87 ? -3.264 -12.564 -14.915 1.00 80.81 87 ALA A N 1
ATOM 691 C CA . ALA A 1 87 ? -2.414 -13.206 -15.921 1.00 80.81 87 ALA A CA 1
ATOM 692 C C . ALA A 1 87 ? -1.004 -13.532 -15.404 1.00 80.81 87 ALA A C 1
ATOM 694 O O . ALA A 1 87 ? -0.318 -14.374 -15.974 1.00 80.81 87 ALA A O 1
ATOM 695 N N . VAL A 1 88 ? -0.581 -12.879 -14.319 1.00 82.31 88 VAL A N 1
ATOM 696 C CA . VAL A 1 88 ? 0.732 -13.082 -13.686 1.00 82.31 88 VAL A CA 1
ATOM 697 C C . VAL A 1 88 ? 0.639 -13.859 -12.379 1.00 82.31 88 VAL A C 1
ATOM 699 O O . VAL A 1 88 ? 1.616 -13.938 -11.641 1.00 82.31 88 VAL A O 1
ATOM 702 N N . GLY A 1 89 ? -0.543 -14.390 -12.048 1.00 86.06 89 GLY A N 1
ATOM 703 C CA . GLY A 1 89 ? -0.755 -15.081 -10.781 1.00 86.06 89 GLY A CA 1
ATOM 704 C C . GLY A 1 89 ? -0.459 -14.190 -9.570 1.00 86.06 89 GLY A C 1
ATOM 705 O O . GLY A 1 89 ? 0.100 -14.651 -8.579 1.00 86.06 89 GLY A O 1
ATOM 706 N N . TRP A 1 90 ? -0.799 -12.901 -9.640 1.00 91.00 90 TRP A N 1
ATOM 707 C CA . TRP A 1 90 ? -0.633 -11.992 -8.512 1.00 91.00 90 TRP A CA 1
ATOM 708 C C . TRP A 1 90 ? -1.980 -11.754 -7.830 1.00 91.00 90 TRP A C 1
ATOM 710 O O . TRP A 1 90 ? -2.921 -11.233 -8.430 1.00 91.00 90 TRP A O 1
ATOM 720 N N . TRP A 1 91 ? -2.076 -12.119 -6.552 1.00 92.62 91 TRP A N 1
ATOM 721 C CA . TRP A 1 91 ? -3.264 -11.924 -5.723 1.00 92.62 91 TRP A CA 1
ATOM 722 C C . TRP A 1 91 ? -2.887 -11.524 -4.295 1.00 92.62 91 TRP A C 1
ATOM 724 O O . TRP A 1 91 ? -1.772 -11.769 -3.826 1.00 92.62 91 TRP A O 1
ATOM 734 N N . LEU A 1 92 ? -3.848 -10.932 -3.583 1.00 96.38 92 LEU A N 1
ATOM 735 C CA . LEU A 1 92 ? -3.752 -10.757 -2.136 1.00 96.38 92 LEU A CA 1
ATOM 736 C C . LEU A 1 92 ? -3.853 -12.134 -1.462 1.00 96.38 92 LEU A C 1
ATOM 738 O O . LEU A 1 92 ? -4.848 -12.824 -1.705 1.00 96.38 92 LEU A O 1
ATOM 742 N N . PRO A 1 93 ? -2.884 -12.544 -0.622 1.00 96.69 93 PRO A N 1
ATOM 743 C CA . PRO A 1 93 ? -2.860 -13.872 -0.011 1.00 96.69 93 PRO A CA 1
ATOM 744 C C . PRO A 1 93 ? -4.116 -14.106 0.823 1.00 96.69 93 PRO A C 1
ATOM 746 O O . PRO A 1 93 ? -4.772 -13.158 1.233 1.00 96.69 93 PRO A O 1
ATOM 749 N N . ASN A 1 94 ? -4.474 -15.351 1.116 1.00 96.56 94 ASN A N 1
ATOM 750 C CA . ASN A 1 94 ? -5.439 -15.576 2.190 1.00 96.56 94 ASN A CA 1
ATOM 751 C C . ASN A 1 94 ? -4.805 -15.205 3.538 1.00 96.56 94 ASN A C 1
ATOM 753 O O . ASN A 1 94 ? -3.578 -15.173 3.662 1.00 96.56 94 ASN A O 1
ATOM 757 N N . PHE A 1 95 ? -5.649 -14.896 4.524 1.00 96.94 95 PHE A N 1
ATOM 758 C CA . PHE A 1 95 ? -5.169 -14.724 5.891 1.00 96.94 95 PHE A CA 1
ATOM 759 C C . PHE A 1 95 ? -4.512 -16.020 6.370 1.00 96.94 95 PHE A C 1
ATOM 761 O O . PHE A 1 95 ? -5.076 -17.098 6.182 1.00 96.94 95 PHE A O 1
ATOM 768 N N . ASP A 1 96 ? -3.357 -15.880 7.008 1.00 97.06 96 ASP A N 1
ATOM 769 C CA . ASP A 1 96 ? -2.661 -16.945 7.718 1.00 97.06 96 ASP A CA 1
ATOM 770 C C . ASP A 1 96 ? -2.271 -16.438 9.113 1.00 97.06 96 ASP A C 1
ATOM 772 O O . ASP A 1 96 ? -1.895 -15.277 9.273 1.00 97.06 96 ASP A O 1
ATOM 776 N N . SER A 1 97 ? -2.359 -17.290 10.134 1.00 97.00 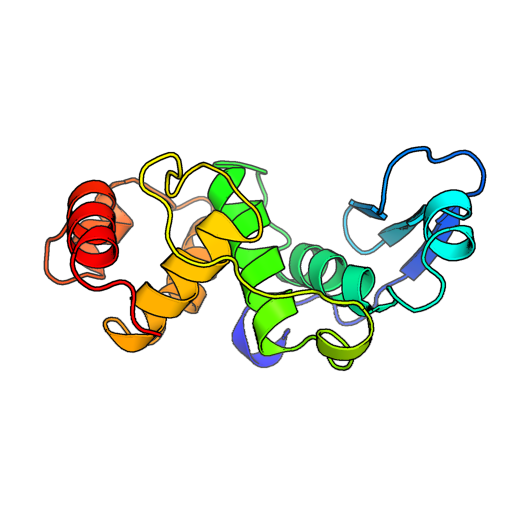97 SER A N 1
ATOM 777 C CA . SER A 1 97 ? -1.994 -16.930 11.509 1.00 97.00 97 SER A CA 1
ATOM 778 C C . SER A 1 97 ? -0.515 -16.576 11.698 1.00 97.00 97 SER A C 1
ATOM 780 O O . SER A 1 97 ? -0.186 -15.928 12.688 1.00 97.00 97 SER A O 1
ATOM 782 N N . SER A 1 98 ? 0.369 -16.985 10.782 1.00 97.75 98 SER A N 1
ATOM 783 C CA . SER A 1 98 ? 1.783 -16.604 10.791 1.00 97.75 98 SER A CA 1
ATOM 784 C C . SER A 1 98 ? 2.028 -15.190 10.259 1.00 97.75 98 SER A C 1
ATOM 786 O O . SER A 1 98 ? 3.154 -14.709 10.342 1.00 97.75 98 SER A O 1
ATOM 788 N N . GLN A 1 99 ? 1.016 -14.554 9.659 1.00 98.25 99 GLN A N 1
ATOM 789 C CA . GLN A 1 99 ? 1.118 -13.208 9.103 1.00 98.25 99 GLN A CA 1
ATOM 790 C C . GLN A 1 99 ? 0.931 -12.138 10.180 1.00 98.25 99 GLN A C 1
ATOM 792 O O . GLN A 1 99 ? 0.260 -12.339 11.198 1.00 98.25 99 GLN A O 1
ATOM 797 N N . HIS A 1 100 ? 1.426 -10.941 9.891 1.00 98.56 100 HIS A N 1
ATOM 798 C CA . HIS A 1 100 ? 1.191 -9.741 10.676 1.00 98.56 100 HIS A CA 1
ATOM 799 C C . HIS A 1 100 ? 0.957 -8.516 9.780 1.00 98.56 100 HIS A C 1
ATOM 801 O O . HIS A 1 100 ? 1.462 -8.436 8.661 1.00 98.56 100 HIS A O 1
ATOM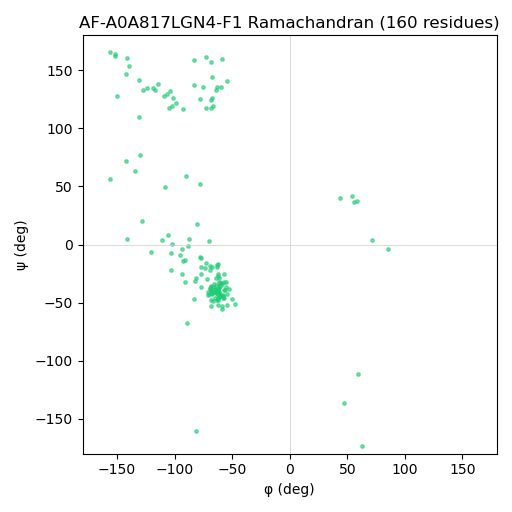 807 N N . TYR A 1 101 ? 0.225 -7.502 10.265 1.00 98.44 101 TYR A N 1
ATOM 808 C CA . TYR A 1 101 ? -0.035 -6.290 9.467 1.00 98.44 101 TYR A CA 1
ATOM 809 C C . TYR A 1 101 ? 1.244 -5.523 9.099 1.00 98.44 101 TYR A C 1
ATOM 811 O O . TYR A 1 101 ? 1.198 -4.681 8.204 1.00 98.44 101 TYR A O 1
ATOM 819 N N . THR A 1 102 ? 2.365 -5.793 9.774 1.00 98.56 102 THR A N 1
ATOM 820 C CA . THR A 1 102 ? 3.680 -5.198 9.489 1.00 98.56 102 THR A CA 1
ATOM 821 C C . THR A 1 102 ? 4.503 -5.964 8.456 1.00 98.56 102 THR A C 1
ATOM 823 O O . THR A 1 102 ? 5.588 -5.503 8.113 1.00 98.56 102 THR A O 1
ATOM 826 N N . ASP A 1 103 ? 4.013 -7.087 7.924 1.00 98.69 103 ASP A N 1
ATOM 827 C CA . ASP A 1 103 ? 4.746 -7.909 6.942 1.00 98.69 103 ASP A CA 1
ATOM 828 C C . ASP A 1 103 ? 4.880 -7.239 5.565 1.00 98.69 103 ASP A C 1
ATOM 830 O O . ASP A 1 103 ? 5.458 -7.805 4.638 1.00 98.69 103 ASP A O 1
ATOM 834 N N . SER A 1 104 ? 4.395 -5.999 5.446 1.00 98.25 104 SER A N 1
ATOM 835 C CA . SER A 1 104 ? 4.485 -5.162 4.254 1.00 98.25 104 SER A CA 1
ATOM 836 C C . SER A 1 104 ? 3.738 -5.780 3.065 1.00 98.25 104 SER A C 1
ATOM 838 O O . SER A 1 104 ? 3.008 -6.773 3.198 1.00 98.25 104 SER A O 1
ATOM 840 N N . TYR A 1 105 ? 3.884 -5.158 1.892 1.00 98.00 105 TYR A N 1
ATOM 841 C CA . TYR A 1 105 ? 3.448 -5.713 0.609 1.00 98.00 105 TYR A CA 1
ATOM 842 C C . TYR A 1 105 ? 2.013 -6.277 0.651 1.00 98.00 105 TYR A C 1
ATOM 844 O O . TYR A 1 105 ? 1.098 -5.679 1.225 1.00 98.00 105 TYR A O 1
ATOM 852 N N . ARG A 1 106 ? 1.809 -7.455 0.053 1.00 97.69 106 ARG A N 1
ATOM 853 C CA . ARG A 1 106 ? 0.517 -8.122 -0.119 1.00 97.69 106 ARG A CA 1
ATOM 854 C C . ARG A 1 106 ? -0.216 -8.412 1.192 1.00 97.69 106 ARG A C 1
ATOM 856 O O . ARG A 1 106 ? -1.446 -8.361 1.207 1.00 97.69 106 ARG A O 1
ATOM 863 N N . VAL A 1 107 ? 0.503 -8.718 2.274 1.00 98.62 107 VAL A N 1
ATOM 864 C CA . VAL A 1 107 ? -0.112 -9.019 3.579 1.00 98.62 107 VAL A CA 1
ATOM 865 C C . VAL A 1 107 ? -0.738 -7.753 4.153 1.00 98.62 107 VAL A C 1
ATOM 867 O O . VAL A 1 107 ? -1.941 -7.725 4.435 1.00 98.62 107 VAL A O 1
ATOM 870 N N . THR A 1 108 ? 0.038 -6.670 4.234 1.00 98.81 108 THR A N 1
ATOM 871 C CA . THR A 1 108 ? -0.487 -5.371 4.663 1.00 98.81 108 THR A CA 1
ATOM 872 C C . THR A 1 108 ? -1.574 -4.878 3.711 1.00 98.81 108 THR A C 1
ATOM 874 O O . THR A 1 108 ? -2.629 -4.444 4.166 1.00 98.81 108 THR A O 1
ATOM 877 N N . ALA A 1 109 ? -1.367 -4.979 2.397 1.00 98.69 109 ALA A N 1
ATOM 878 C CA . ALA A 1 109 ? -2.332 -4.546 1.389 1.00 98.69 109 ALA A CA 1
ATOM 879 C C . ALA A 1 109 ? -3.694 -5.225 1.555 1.00 98.69 109 ALA A C 1
ATOM 881 O O . ALA A 1 109 ? -4.734 -4.574 1.432 1.00 98.69 109 ALA A O 1
ATOM 882 N N . ARG A 1 110 ? -3.703 -6.520 1.891 1.00 98.69 110 ARG A N 1
ATOM 883 C CA . ARG A 1 110 ? -4.940 -7.241 2.179 1.00 98.69 110 ARG A CA 1
ATOM 884 C C . ARG A 1 110 ? -5.644 -6.721 3.418 1.00 98.69 110 ARG A C 1
ATOM 886 O O . ARG A 1 110 ? -6.856 -6.510 3.384 1.00 98.69 110 ARG A O 1
ATOM 893 N N . PHE A 1 111 ? -4.903 -6.501 4.494 1.00 98.75 111 PHE A N 1
ATOM 894 C CA . PHE A 1 111 ? -5.467 -5.920 5.704 1.00 98.75 111 PHE A CA 1
ATOM 895 C C . PHE A 1 111 ? -6.011 -4.510 5.467 1.00 98.75 111 PHE A C 1
ATOM 897 O O . PHE A 1 111 ? -7.091 -4.182 5.952 1.00 98.75 111 PHE A O 1
ATOM 904 N N . LEU A 1 112 ? -5.333 -3.701 4.650 1.00 98.75 112 LEU A N 1
ATOM 905 C CA . LEU A 1 112 ? -5.828 -2.392 4.228 1.00 98.75 112 LEU A CA 1
ATOM 906 C C . LEU A 1 112 ? -7.095 -2.500 3.371 1.00 98.75 112 LEU A C 1
ATOM 908 O O . LEU A 1 112 ? -8.005 -1.691 3.539 1.00 98.75 112 LEU A O 1
ATOM 912 N N . ALA A 1 113 ? -7.197 -3.503 2.494 1.00 98.69 113 ALA A N 1
ATOM 913 C CA . ALA A 1 113 ? -8.414 -3.767 1.728 1.00 98.69 113 ALA A CA 1
ATOM 914 C C . ALA A 1 113 ? -9.597 -4.139 2.631 1.00 98.69 113 ALA A C 1
ATOM 916 O O . ALA A 1 113 ? -10.694 -3.611 2.442 1.00 98.69 113 ALA A O 1
ATOM 917 N N . TRP A 1 114 ? -9.363 -4.973 3.646 1.00 98.62 114 TRP A N 1
ATOM 918 C CA . TRP A 1 114 ? -10.363 -5.279 4.667 1.00 98.62 114 TRP A CA 1
ATOM 919 C C . TRP A 1 114 ? -10.748 -4.026 5.462 1.00 98.62 114 TRP A C 1
ATOM 921 O O . TRP A 1 114 ? -11.930 -3.716 5.581 1.00 98.62 114 TRP A O 1
ATOM 931 N N . CYS A 1 115 ? -9.771 -3.244 5.932 1.00 98.50 115 CYS A N 1
ATOM 932 C CA . CYS A 1 115 ? -10.032 -2.006 6.665 1.00 98.50 115 CYS A CA 1
ATOM 933 C C . CYS A 1 115 ? -10.867 -1.024 5.838 1.00 98.50 115 CYS A C 1
ATOM 935 O O . CYS A 1 115 ? -11.819 -0.464 6.361 1.00 98.50 115 CYS A O 1
ATOM 937 N N . GLU A 1 116 ? -10.563 -0.840 4.552 1.00 98.25 116 GLU A N 1
ATOM 938 C CA . GLU A 1 116 ? -11.298 0.071 3.664 1.00 98.25 116 GLU A CA 1
ATOM 939 C C . GLU A 1 116 ? -12.778 -0.322 3.501 1.00 98.25 116 GLU A C 1
ATOM 941 O O . GLU A 1 116 ? -13.618 0.553 3.300 1.00 98.25 116 GLU A O 1
ATOM 946 N N . LYS A 1 117 ? -13.117 -1.614 3.617 1.00 97.44 117 LYS A N 1
ATOM 947 C CA . LYS A 1 117 ? -14.505 -2.103 3.563 1.00 97.44 117 LYS A CA 1
ATOM 948 C C . LYS A 1 117 ? -15.328 -1.659 4.775 1.00 97.44 117 LYS A C 1
ATOM 950 O O . LYS A 1 117 ? -16.488 -1.292 4.615 1.00 97.44 117 LYS A O 1
ATOM 955 N N . PHE A 1 118 ? -14.740 -1.700 5.971 1.00 96.56 118 PHE A N 1
ATOM 956 C CA . PHE A 1 118 ? -15.424 -1.363 7.229 1.00 96.56 118 PHE A CA 1
ATOM 957 C C . PHE A 1 118 ? -15.232 0.098 7.650 1.00 96.56 118 PHE A C 1
ATOM 959 O O . PHE A 1 118 ? -16.080 0.666 8.333 1.00 96.56 118 PHE A O 1
ATOM 966 N N . TYR A 1 119 ? -14.141 0.714 7.203 1.00 96.94 119 TYR A N 1
ATOM 967 C CA . TYR A 1 119 ? -13.737 2.086 7.487 1.00 96.94 119 TYR A CA 1
ATOM 968 C C . TYR A 1 119 ? -13.401 2.793 6.164 1.00 96.94 119 TYR A C 1
ATOM 970 O O . TYR A 1 119 ? -12.226 2.946 5.810 1.00 96.94 119 TYR A O 1
ATOM 978 N N . PRO A 1 120 ? -14.422 3.210 5.391 1.00 97.06 120 PRO A N 1
ATOM 979 C CA . PRO A 1 120 ? -14.215 3.810 4.079 1.00 97.06 120 PRO A CA 1
ATOM 980 C C . PRO A 1 120 ? -13.268 5.009 4.130 1.00 97.06 120 PRO A C 1
ATOM 982 O O . PRO A 1 120 ? -13.363 5.851 5.022 1.00 97.06 120 PRO A O 1
ATOM 985 N N . LYS A 1 121 ? -12.396 5.126 3.121 1.00 96.88 121 LYS A N 1
ATOM 986 C CA . LYS A 1 121 ? -11.349 6.154 2.995 1.00 96.88 121 LYS A CA 1
ATOM 987 C C . LYS A 1 121 ? -10.165 6.003 3.955 1.00 96.88 121 LYS A C 1
ATOM 989 O O . LYS A 1 121 ? -9.284 6.863 3.906 1.00 96.88 121 LYS A O 1
ATOM 994 N N . ILE A 1 122 ? -10.070 4.954 4.775 1.00 98.00 122 ILE A N 1
ATOM 995 C CA . ILE A 1 122 ? -8.921 4.783 5.678 1.00 98.00 122 ILE A CA 1
ATOM 996 C C . ILE A 1 122 ? -7.591 4.760 4.920 1.00 98.00 122 ILE A C 1
ATOM 998 O O . ILE A 1 122 ? -6.641 5.408 5.352 1.00 98.00 122 ILE A O 1
ATOM 1002 N N . VAL A 1 123 ? -7.523 4.126 3.742 1.00 98.31 123 VAL A N 1
ATOM 1003 C CA . VAL A 1 123 ? -6.285 4.086 2.945 1.00 98.31 123 VAL A CA 1
ATOM 1004 C C . VAL A 1 123 ? -5.942 5.468 2.385 1.00 98.31 123 VAL A C 1
ATOM 1006 O O . VAL A 1 123 ? -4.775 5.857 2.354 1.00 98.31 123 VAL A O 1
ATOM 1009 N N . ASN A 1 124 ? -6.949 6.253 1.987 1.00 97.94 124 ASN A N 1
ATOM 1010 C CA . ASN A 1 124 ? -6.744 7.641 1.567 1.00 97.94 124 ASN A CA 1
ATOM 1011 C C . ASN A 1 124 ? -6.162 8.488 2.705 1.00 97.94 124 ASN A C 1
ATOM 1013 O O . ASN A 1 124 ? -5.229 9.258 2.475 1.00 97.94 124 ASN A O 1
ATOM 1017 N N . GLN A 1 125 ? -6.712 8.337 3.911 1.00 97.94 125 GLN A N 1
ATOM 1018 C CA . GLN A 1 125 ? -6.314 9.106 5.086 1.00 97.94 125 GLN A CA 1
ATOM 1019 C C . GLN A 1 125 ? -4.935 8.693 5.596 1.00 97.94 125 GLN A C 1
ATOM 1021 O O . GLN A 1 125 ? -4.121 9.571 5.866 1.00 97.94 125 GLN A O 1
ATOM 1026 N N . LEU A 1 126 ? -4.619 7.392 5.607 1.00 98.19 126 LEU A N 1
ATOM 1027 C CA . LEU A 1 126 ? -3.266 6.888 5.863 1.00 98.19 126 LEU A CA 1
ATOM 1028 C C . LEU A 1 126 ? -2.260 7.527 4.910 1.00 98.19 126 LEU A C 1
ATOM 1030 O O . LEU A 1 126 ? -1.280 8.124 5.343 1.00 98.19 126 LEU A O 1
ATOM 1034 N N . ASN A 1 127 ? -2.536 7.479 3.608 1.00 98.06 127 ASN A N 1
ATOM 1035 C CA . ASN A 1 127 ? -1.665 8.092 2.614 1.00 98.06 127 ASN A CA 1
ATOM 1036 C C . ASN A 1 127 ? -1.515 9.613 2.812 1.00 98.06 127 ASN A C 1
ATOM 1038 O O . ASN A 1 127 ? -0.434 10.158 2.594 1.00 98.06 127 ASN A O 1
ATOM 1042 N N . ALA A 1 128 ? -2.569 10.310 3.244 1.00 97.00 128 ALA A N 1
ATOM 1043 C CA . ALA A 1 128 ? -2.496 11.737 3.540 1.00 97.00 128 ALA A CA 1
ATOM 1044 C C . ALA A 1 128 ? -1.622 12.033 4.771 1.00 97.00 128 ALA A C 1
ATOM 1046 O O . ALA A 1 128 ? -0.747 12.895 4.689 1.00 97.00 128 ALA A O 1
ATOM 1047 N N . VAL A 1 129 ? -1.808 11.323 5.890 1.00 97.12 129 VAL A N 1
ATOM 1048 C CA . VAL A 1 129 ? -1.001 11.559 7.101 1.00 97.12 129 VAL A CA 1
ATOM 1049 C C . VAL A 1 129 ? 0.457 11.145 6.911 1.00 97.12 129 VAL A C 1
ATOM 1051 O O . VAL A 1 129 ? 1.341 11.852 7.384 1.00 97.12 129 VAL A O 1
ATOM 1054 N N . MET A 1 130 ? 0.725 10.074 6.155 1.00 97.62 130 MET A N 1
ATOM 1055 C CA . MET A 1 130 ? 2.085 9.655 5.789 1.00 97.62 130 MET A CA 1
ATOM 1056 C C . MET A 1 130 ? 2.792 10.732 4.957 1.00 97.62 130 MET A C 1
ATOM 1058 O O . MET A 1 130 ? 3.901 11.145 5.286 1.00 97.62 130 MET A O 1
ATOM 1062 N N . ARG A 1 131 ? 2.120 11.275 3.930 1.00 96.25 131 ARG A N 1
ATOM 1063 C CA . ARG A 1 131 ? 2.681 12.345 3.086 1.00 96.25 131 ARG A CA 1
ATOM 1064 C C . ARG A 1 131 ? 2.997 13.61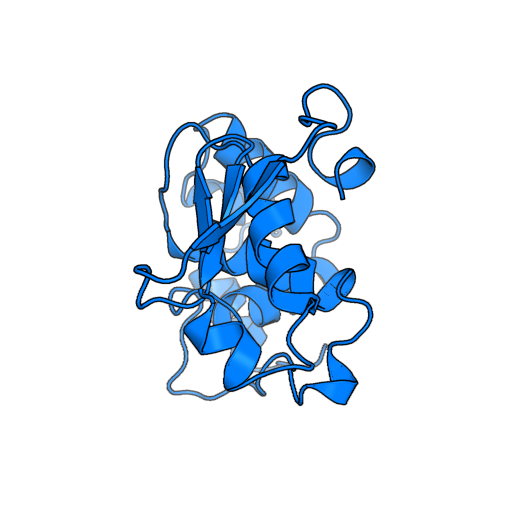9 3.861 1.00 96.25 131 ARG A C 1
ATOM 1066 O O . ARG A 1 131 ? 3.979 14.282 3.558 1.00 96.25 131 ARG A O 1
ATOM 1073 N N . ASN A 1 132 ? 2.181 13.955 4.854 1.00 95.81 132 ASN A N 1
ATOM 1074 C CA . ASN A 1 132 ? 2.390 15.147 5.675 1.00 95.81 132 ASN A CA 1
ATOM 1075 C C . ASN A 1 132 ? 3.303 14.895 6.888 1.00 95.81 132 ASN A C 1
ATOM 1077 O O . ASN A 1 132 ? 3.479 15.799 7.697 1.00 95.81 132 ASN A O 1
ATOM 1081 N N . ASN A 1 133 ? 3.884 13.695 7.028 1.00 95.81 133 ASN A N 1
ATOM 1082 C CA . ASN A 1 133 ? 4.692 13.305 8.188 1.00 95.81 133 ASN A CA 1
ATOM 1083 C C . ASN A 1 133 ? 3.939 13.466 9.532 1.00 95.81 133 ASN A C 1
ATOM 1085 O O . ASN A 1 133 ? 4.513 13.860 10.544 1.00 95.81 133 ASN A O 1
ATOM 1089 N N . LEU A 1 134 ? 2.634 13.178 9.524 1.00 96.75 134 LEU A N 1
ATOM 1090 C CA . LEU A 1 134 ? 1.722 13.261 10.673 1.00 96.75 134 LEU A CA 1
ATOM 1091 C C . LEU A 1 134 ? 1.255 11.881 11.158 1.00 96.75 134 LEU A C 1
ATOM 1093 O O . LEU A 1 134 ? 0.398 11.786 12.039 1.00 96.75 134 LEU A O 1
ATOM 1097 N N . TYR A 1 135 ? 1.764 10.799 10.562 1.00 97.44 135 TYR A N 1
ATOM 1098 C CA . TYR A 1 135 ? 1.387 9.454 10.972 1.00 97.44 135 TYR A CA 1
ATOM 1099 C C . TYR A 1 135 ? 1.822 9.177 12.417 1.00 97.44 135 TYR A C 1
ATOM 1101 O O . TYR A 1 135 ? 2.945 9.458 12.828 1.00 97.44 135 TYR A O 1
ATOM 1109 N N . SER A 1 136 ? 0.915 8.583 13.188 1.00 96.00 136 SER A N 1
ATOM 1110 C CA . SER A 1 136 ? 1.184 8.063 14.525 1.00 96.00 136 SER A CA 1
ATOM 1111 C C . SER A 1 136 ? 0.245 6.895 14.817 1.00 96.00 136 SER A C 1
ATOM 1113 O O . SER A 1 136 ? -0.799 6.751 14.179 1.00 96.00 136 SER A O 1
ATOM 1115 N N . ALA A 1 137 ? 0.556 6.087 15.834 1.00 92.56 137 ALA A N 1
ATOM 1116 C CA . ALA A 1 137 ? -0.320 4.989 16.255 1.00 92.56 137 ALA A CA 1
ATOM 1117 C C . ALA A 1 137 ? -1.745 5.457 16.632 1.00 92.56 137 ALA A C 1
ATOM 1119 O O . ALA A 1 137 ? -2.703 4.692 16.504 1.00 92.56 137 ALA A O 1
ATOM 1120 N N . ASN A 1 138 ? -1.903 6.720 17.049 1.00 95.88 138 ASN A N 1
ATOM 1121 C CA . ASN A 1 138 ? -3.199 7.307 17.392 1.00 95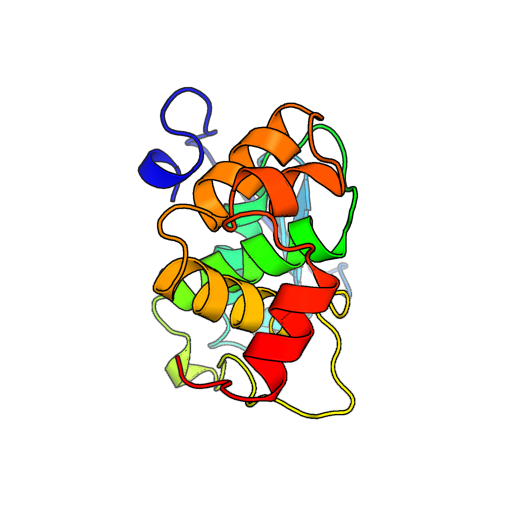.88 138 ASN A CA 1
ATOM 1122 C C . ASN A 1 138 ? -4.116 7.522 16.182 1.00 95.88 138 ASN A C 1
ATOM 1124 O O . ASN A 1 138 ? -5.332 7.553 16.372 1.00 95.88 138 ASN A O 1
ATOM 1128 N N . PHE A 1 139 ? -3.570 7.599 14.961 1.00 97.75 139 PHE A N 1
ATOM 1129 C CA . PHE A 1 139 ? -4.361 7.698 13.730 1.00 97.75 139 PHE A CA 1
ATOM 1130 C C . PHE A 1 139 ? -5.457 6.623 13.678 1.00 97.75 139 PHE A C 1
ATOM 1132 O O . PHE A 1 139 ? -6.623 6.922 13.428 1.00 97.75 139 PHE A O 1
ATOM 1139 N N . TRP A 1 140 ? -5.093 5.374 13.982 1.00 98.00 140 TRP A N 1
ATOM 1140 C CA . TRP A 1 140 ? -6.010 4.236 13.923 1.00 98.00 140 TRP A CA 1
ATOM 1141 C C . TRP A 1 140 ? -7.192 4.411 14.865 1.00 98.00 140 TRP A C 1
ATOM 1143 O O . TRP A 1 140 ? -8.332 4.230 14.454 1.00 98.00 140 TRP A O 1
ATOM 1153 N N . LYS A 1 141 ? -6.940 4.866 16.096 1.00 96.62 141 LYS A N 1
ATOM 1154 C CA . LYS A 1 141 ? -8.007 5.107 17.073 1.00 96.62 141 LYS A CA 1
ATOM 1155 C C . LYS A 1 141 ? -8.941 6.224 16.617 1.00 96.62 141 LYS A C 1
ATOM 1157 O O . LYS A 1 141 ? -10.151 6.102 16.773 1.00 96.62 141 LYS A O 1
ATOM 1162 N N . GLN A 1 142 ? -8.393 7.293 16.044 1.00 94.94 142 GLN A N 1
ATOM 1163 C CA . GLN A 1 142 ? -9.185 8.421 15.554 1.00 94.94 142 GLN A CA 1
ATOM 1164 C C . GLN A 1 142 ? -10.080 8.025 14.376 1.00 94.94 142 GLN A C 1
ATOM 1166 O O . GLN A 1 142 ? -11.224 8.462 14.306 1.00 94.94 142 GLN A O 1
ATOM 1171 N N . PHE A 1 143 ? -9.575 7.188 13.467 1.00 95.19 143 PHE A N 1
ATOM 1172 C CA . PHE A 1 143 ? -10.292 6.850 12.240 1.00 95.19 143 PHE A CA 1
ATOM 1173 C C . PHE A 1 143 ? -11.190 5.611 12.365 1.00 95.19 143 PHE A C 1
ATOM 1175 O O . PHE A 1 143 ? -12.241 5.538 11.733 1.00 95.19 143 PHE A O 1
ATOM 1182 N N . ALA A 1 144 ? -10.804 4.637 13.189 1.00 94.62 144 ALA A N 1
ATOM 1183 C CA . ALA A 1 144 ? -11.443 3.327 13.268 1.00 94.62 144 ALA A CA 1
ATOM 1184 C C . ALA A 1 144 ? -12.249 3.132 14.563 1.00 94.62 144 ALA A C 1
ATOM 1186 O O . ALA A 1 144 ? -12.105 2.130 15.267 1.00 94.62 144 ALA A O 1
ATOM 1187 N N . SER A 1 145 ? -13.103 4.107 14.894 1.00 93.56 145 SER A N 1
ATOM 1188 C CA . SER A 1 145 ? -14.036 4.035 16.034 1.00 93.56 145 SER A CA 1
ATOM 1189 C C . SER A 1 145 ? -13.354 3.721 17.376 1.00 93.56 145 SER A C 1
ATOM 1191 O O . SER A 1 145 ? -13.843 2.910 18.159 1.00 93.56 145 SER A O 1
ATOM 1193 N N . GLY A 1 146 ? -12.193 4.327 17.637 1.00 95.81 146 GLY A N 1
ATOM 1194 C CA . GLY A 1 146 ? -11.436 4.151 18.879 1.00 95.81 146 GLY A CA 1
ATOM 1195 C C . GLY A 1 146 ? -10.500 2.938 18.909 1.00 95.81 146 GLY A C 1
ATOM 1196 O O . GLY A 1 146 ? -9.756 2.780 19.879 1.00 95.81 146 GLY A O 1
ATOM 1197 N N . LYS A 1 147 ? -10.482 2.097 17.868 1.00 98.00 147 LYS A N 1
ATOM 1198 C CA . LYS A 1 147 ? -9.668 0.873 17.833 1.00 98.00 147 LYS A CA 1
ATOM 1199 C C . LYS A 1 147 ? -8.231 1.144 17.399 1.00 98.00 147 LYS A C 1
ATOM 1201 O O . LYS A 1 147 ? -7.961 1.867 16.448 1.00 98.00 147 LYS A O 1
ATOM 1206 N N . SER A 1 148 ? -7.286 0.520 18.091 1.00 98.25 148 SER A N 1
ATOM 1207 C CA . SER A 1 148 ? -5.883 0.458 17.668 1.00 98.25 148 SER A CA 1
ATOM 1208 C C . SER A 1 148 ? -5.688 -0.484 16.474 1.00 98.25 148 SER A C 1
ATOM 1210 O O . SER A 1 148 ? -6.497 -1.384 16.251 1.00 98.25 148 SER A O 1
ATOM 1212 N N . VAL A 1 149 ? -4.568 -0.345 15.753 1.00 98.38 149 VAL A N 1
ATOM 1213 C CA . VAL A 1 149 ? -4.202 -1.261 14.655 1.00 98.38 149 VAL A CA 1
ATOM 1214 C C . VAL A 1 149 ? -4.150 -2.731 15.100 1.00 98.38 149 VAL A C 1
ATOM 1216 O O . VAL A 1 149 ? -4.635 -3.595 14.380 1.00 98.38 149 VAL A O 1
ATOM 1219 N N . ASN A 1 150 ? -3.690 -3.016 16.326 1.00 98.44 150 ASN A N 1
ATOM 1220 C CA . ASN A 1 150 ? -3.659 -4.375 16.887 1.00 98.44 150 ASN A CA 1
ATOM 1221 C C . ASN A 1 150 ? -5.062 -4.961 17.079 1.00 98.44 150 ASN A C 1
ATOM 1223 O O . ASN A 1 150 ? -5.299 -6.138 16.806 1.00 98.44 150 ASN A O 1
ATOM 1227 N N . GLN A 1 151 ? -6.006 -4.140 17.546 1.00 98.50 151 GLN A N 1
ATOM 1228 C CA . GLN A 1 151 ? -7.400 -4.558 17.698 1.00 98.50 151 GLN A CA 1
ATOM 1229 C C . GLN A 1 151 ? -8.038 -4.810 16.331 1.00 98.50 151 GLN A C 1
ATOM 1231 O O . GLN A 1 151 ? -8.705 -5.824 16.160 1.00 98.50 151 GLN A O 1
ATOM 1236 N N . LEU A 1 152 ? -7.768 -3.951 15.345 1.00 98.50 152 LEU A N 1
ATOM 1237 C CA . LEU A 1 152 ? -8.234 -4.152 13.971 1.00 98.50 152 LEU A CA 1
ATOM 1238 C C . LEU A 1 152 ? -7.646 -5.415 13.340 1.00 98.50 152 LEU A C 1
ATOM 1240 O O . LEU A 1 152 ? -8.377 -6.165 12.705 1.00 98.50 152 LEU A O 1
ATOM 1244 N N . TRP A 1 153 ? -6.359 -5.693 13.546 1.00 98.56 153 TRP A N 1
ATOM 1245 C CA . TRP A 1 153 ? -5.739 -6.933 13.078 1.00 98.56 153 TRP A CA 1
ATOM 1246 C C . TRP A 1 153 ? -6.372 -8.169 13.722 1.00 98.56 153 TRP A C 1
ATOM 1248 O O . TRP A 1 153 ? -6.640 -9.158 13.048 1.00 98.56 153 TRP A O 1
ATOM 1258 N N . THR A 1 154 ? -6.681 -8.090 15.018 1.00 98.44 154 THR A N 1
ATOM 1259 C CA . THR A 1 154 ? -7.386 -9.156 15.745 1.00 98.44 154 THR A CA 1
ATOM 1260 C C . THR A 1 154 ? -8.820 -9.354 15.236 1.00 98.44 154 THR A C 1
ATOM 1262 O O . THR A 1 154 ? -9.335 -10.469 15.226 1.00 98.44 154 THR A O 1
ATOM 1265 N N . GLU A 1 155 ? -9.504 -8.290 14.817 1.00 98.19 155 GLU A N 1
ATOM 1266 C CA . GLU A 1 155 ? -10.822 -8.403 14.182 1.00 98.19 155 GLU A CA 1
ATOM 1267 C C . GLU A 1 155 ? -10.717 -9.005 12.778 1.00 98.19 155 GLU A C 1
ATOM 1269 O O . GLU A 1 155 ? -11.481 -9.911 12.436 1.00 98.19 155 GLU A O 1
ATOM 1274 N N . TYR A 1 156 ? -9.730 -8.561 11.998 1.00 98.38 156 TYR A N 1
ATOM 1275 C CA . TYR A 1 156 ? -9.423 -9.103 10.681 1.00 98.38 156 TYR A CA 1
ATOM 1276 C C . TYR A 1 156 ? -9.110 -10.604 10.740 1.00 98.38 156 TYR A C 1
ATOM 1278 O O . TYR A 1 156 ? -9.670 -11.361 9.951 1.00 98.38 156 TYR A O 1
ATOM 1286 N N . SER A 1 157 ? -8.308 -11.064 11.706 1.00 98.00 157 SER A N 1
ATOM 1287 C CA . SER A 1 157 ? -7.965 -12.487 11.847 1.00 98.00 157 SER A CA 1
ATOM 1288 C C . SER A 1 157 ? -9.170 -13.378 12.166 1.00 98.00 157 SER A C 1
ATOM 1290 O O . SER A 1 157 ? -9.201 -14.541 11.771 1.00 98.00 157 SER A O 1
ATOM 1292 N N . ARG A 1 158 ? -10.195 -12.836 12.838 1.00 97.88 158 ARG A N 1
ATOM 1293 C CA . ARG A 1 158 ? -11.450 -13.547 13.139 1.00 97.88 158 ARG A CA 1
ATOM 1294 C C . ARG A 1 158 ? -12.433 -13.545 11.971 1.00 97.88 158 ARG A C 1
ATOM 1296 O O . ARG A 1 158 ? -13.248 -14.457 11.863 1.00 97.88 158 ARG A O 1
ATOM 1303 N N . ASN A 1 159 ? -12.391 -12.524 11.115 1.00 96.94 159 ASN A N 1
ATOM 1304 C CA . ASN A 1 159 ? -13.286 -12.397 9.967 1.00 96.94 159 ASN A CA 1
ATOM 1305 C C . ASN A 1 159 ? -12.562 -11.819 8.733 1.00 96.94 159 ASN A C 1
ATOM 1307 O O . ASN A 1 159 ? -12.837 -10.683 8.335 1.00 96.94 159 ASN A O 1
ATOM 1311 N N . PRO A 1 160 ? -11.676 -12.592 8.075 1.00 96.56 160 PRO A N 1
ATOM 1312 C CA . PRO A 1 160 ? -10.777 -12.082 7.033 1.00 96.56 160 PRO A CA 1
ATOM 1313 C C . PRO A 1 160 ? -11.433 -11.932 5.648 1.00 96.56 160 PRO A C 1
ATOM 1315 O O . PRO A 1 160 ? -10.740 -11.867 4.624 1.00 96.56 160 PRO A O 1
ATOM 1318 N N . LYS A 1 161 ? -12.772 -11.921 5.588 1.00 95.00 161 LYS A N 1
ATOM 1319 C CA . LYS A 1 161 ? -13.541 -11.840 4.341 1.00 95.00 161 LYS A CA 1
ATOM 1320 C C . LYS A 1 161 ? -13.460 -10.431 3.748 1.00 95.00 161 LYS A C 1
ATOM 1322 O O . LYS A 1 161 ? -13.939 -9.470 4.358 1.00 95.00 161 LYS A O 1
ATOM 1327 N N . LEU A 1 162 ? -12.889 -10.334 2.547 1.00 90.81 162 LEU A N 1
ATOM 1328 C CA . LEU A 1 162 ? -12.952 -9.135 1.703 1.00 90.81 162 LEU A CA 1
ATOM 1329 C C . LEU A 1 162 ? -14.340 -8.952 1.091 1.00 90.81 162 LEU A C 1
ATOM 1331 O O . LEU A 1 162 ? -15.142 -9.908 1.088 1.00 90.81 162 LEU A O 1
#

Secondary structure (DSSP, 8-state):
-HHHH-TTT-----EEEEESS--SSEEEETTEEEEEHHHHHH-TT-TTHHHHHHHHHHH--SS--SHHHHHHHHHHHHHHH-TTTGGGT--PPPP-TT--TTS-HHHHHHHHHHHHHHSTTHHHHHHHHHHTT---THHHHHHTTT--HHHHHHHHHH----